Protein AF-A0A662BR09-F1 (afdb_monomer)

Solvent-accessible surface area (backbone atoms only — not comparable to full-atom values): 5413 Å² total; per-residue (Å²): 107,74,66,61,56,51,56,55,45,54,75,73,43,63,55,51,60,51,39,66,76,36,47,73,60,53,32,53,50,32,36,60,57,16,65,49,60,47,54,69,71,54,54,53,44,53,50,34,38,77,70,64,42,43,52,56,19,36,42,52,11,19,56,53,24,37,62,24,63,68,43,48,62,40,44,73,75,35,55,69,59,36,53,51,52,47,52,52,26,42,54,51,14,51,52,54,14,52,50,32,47,76,73,75,57

Foldseek 3Di:
DVVVVVVVVCVVDVLLVVCVVPVVVLLVVLLVQLLPQACVVLVVLVVCVVVVSHDPLSNQLNVQLHPHNVLVVVCVVDVVVSVVSNVVSSVVSCVSSVVVVVVVD

pLDDT: mean 89.76, std 11.26, range [51.09, 98.5]

Sequence (105 aa):
DAFLLIHLLEECLDINQWIQNHVLFVLLIAVLVGIIPESGPHIVFISLFVGGAIPFSVLIANSIVQDGHGAIPLLAESRKSFFLMKLVNVVVGLLVGGTLYFFGI

Structure (mmCIF, N/CA/C/O backbone):
data_AF-A0A662BR09-F1
#
_entry.id   AF-A0A662BR09-F1
#
loop_
_atom_site.group_PDB
_atom_site.id
_atom_site.type_symbol
_atom_site.label_atom_id
_atom_site.label_alt_id
_atom_site.label_comp_id
_atom_site.label_asym_id
_atom_site.label_entity_id
_atom_site.label_seq_id
_atom_site.pdbx_PDB_ins_code
_atom_site.Cartn_x
_atom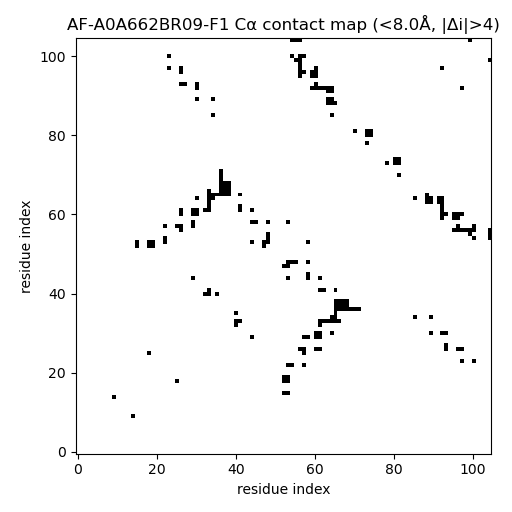_site.Cartn_y
_atom_site.Cartn_z
_atom_site.occupancy
_atom_site.B_iso_or_equiv
_atom_site.auth_seq_id
_atom_site.auth_comp_id
_atom_site.auth_asym_id
_atom_site.auth_atom_id
_atom_site.pdbx_PDB_model_num
ATOM 1 N N . ASP A 1 1 ? 23.582 21.248 -6.495 1.00 51.09 1 ASP A N 1
ATOM 2 C CA . ASP A 1 1 ? 22.146 21.349 -6.153 1.00 51.09 1 ASP A CA 1
ATOM 3 C C . ASP A 1 1 ? 21.617 20.018 -5.655 1.00 51.09 1 ASP A C 1
ATOM 5 O O . ASP A 1 1 ? 21.954 18.998 -6.240 1.00 51.09 1 ASP A O 1
ATOM 9 N N . ALA A 1 2 ? 20.821 20.003 -4.581 1.00 68.12 2 ALA A N 1
ATOM 10 C CA . ALA A 1 2 ? 20.273 18.772 -3.990 1.00 68.12 2 ALA A CA 1
ATOM 11 C C . ALA A 1 2 ? 19.526 17.887 -5.013 1.00 68.12 2 ALA A C 1
ATOM 13 O O . ALA A 1 2 ? 19.535 16.670 -4.892 1.00 68.12 2 ALA A O 1
ATOM 14 N N . PHE A 1 3 ? 18.976 18.494 -6.069 1.00 68.44 3 PHE A N 1
ATOM 15 C CA . PHE A 1 3 ? 18.364 17.806 -7.208 1.00 68.44 3 PHE A CA 1
ATOM 16 C C . PHE A 1 3 ? 19.341 16.935 -8.015 1.00 68.44 3 PHE A C 1
ATOM 18 O O . PHE A 1 3 ? 18.999 15.810 -8.351 1.00 68.44 3 PHE A O 1
ATOM 25 N N . LEU A 1 4 ? 20.567 17.405 -8.275 1.00 74.31 4 LEU A N 1
ATOM 26 C CA . LEU A 1 4 ? 21.609 16.607 -8.945 1.00 74.31 4 LEU A CA 1
ATOM 27 C C . LEU A 1 4 ? 22.057 15.426 -8.080 1.00 74.31 4 LEU A C 1
ATOM 29 O O . LEU A 1 4 ? 22.367 14.359 -8.593 1.00 74.31 4 LEU A O 1
ATOM 33 N N . LEU A 1 5 ? 22.070 15.626 -6.763 1.00 70.69 5 LEU A N 1
ATOM 34 C CA . LEU A 1 5 ? 22.445 14.608 -5.786 1.00 70.69 5 LEU A CA 1
ATOM 35 C C . LEU A 1 5 ? 21.384 13.506 -5.694 1.00 70.69 5 LEU A C 1
ATOM 37 O O . LEU A 1 5 ? 21.750 12.342 -5.626 1.00 70.69 5 LEU A O 1
ATOM 41 N N . ILE A 1 6 ? 20.095 13.861 -5.754 1.00 64.62 6 ILE A N 1
ATOM 42 C CA . ILE A 1 6 ? 18.979 12.904 -5.822 1.00 64.62 6 ILE A CA 1
ATOM 43 C C . ILE A 1 6 ? 19.013 12.127 -7.146 1.00 64.62 6 ILE A C 1
ATOM 45 O O . ILE A 1 6 ? 18.916 10.906 -7.121 1.00 64.62 6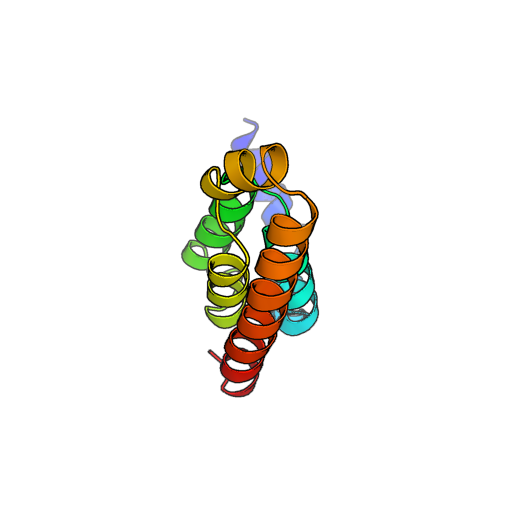 ILE A O 1
ATOM 49 N N . HIS A 1 7 ? 19.242 12.802 -8.277 1.00 67.44 7 HIS A N 1
ATOM 50 C CA . HIS A 1 7 ? 19.309 12.146 -9.589 1.00 67.44 7 HIS A CA 1
ATOM 51 C C . HIS A 1 7 ? 20.494 11.172 -9.715 1.00 67.44 7 HIS A C 1
ATOM 53 O O . HIS A 1 7 ? 20.342 10.070 -10.229 1.00 67.44 7 HIS A O 1
ATOM 59 N N . LEU A 1 8 ? 21.663 11.533 -9.174 1.00 63.84 8 LEU A N 1
ATOM 60 C CA . LEU A 1 8 ? 22.829 10.640 -9.112 1.00 63.84 8 LEU A CA 1
ATOM 61 C C . LEU A 1 8 ? 22.628 9.463 -8.142 1.00 63.84 8 LEU A C 1
ATOM 63 O O . LEU A 1 8 ? 23.230 8.405 -8.320 1.00 63.84 8 LEU A O 1
ATOM 67 N N . LEU A 1 9 ? 21.795 9.636 -7.109 1.00 61.69 9 LEU A N 1
ATOM 68 C CA . LEU A 1 9 ? 21.456 8.571 -6.165 1.00 61.69 9 LEU A CA 1
ATOM 69 C C . LEU A 1 9 ? 20.478 7.562 -6.781 1.00 61.69 9 LEU A C 1
ATOM 71 O O . LEU A 1 9 ? 20.613 6.370 -6.519 1.00 61.69 9 LEU A O 1
ATOM 75 N N . GLU A 1 10 ? 19.541 8.025 -7.614 1.00 61.09 10 GLU A N 1
ATOM 76 C CA . GLU A 1 10 ? 18.627 7.179 -8.399 1.00 61.09 10 GLU A CA 1
ATOM 77 C C . GLU A 1 10 ? 19.364 6.345 -9.460 1.00 61.09 10 GLU A C 1
ATOM 79 O O . GLU A 1 10 ? 18.983 5.203 -9.694 1.00 61.09 10 GLU A O 1
ATOM 84 N N . GLU A 1 11 ? 20.454 6.853 -10.047 1.00 60.88 11 GLU A N 1
ATOM 85 C CA . GLU A 1 11 ? 21.325 6.059 -10.933 1.00 60.88 11 GLU A CA 1
ATOM 86 C C . GLU A 1 11 ? 22.187 5.025 -10.180 1.00 60.88 11 GLU A C 1
ATOM 88 O O . GLU A 1 11 ? 22.575 4.013 -10.760 1.00 60.88 11 GLU A O 1
ATOM 93 N N . CYS A 1 12 ? 22.499 5.248 -8.895 1.00 54.78 12 CYS A N 1
ATOM 94 C CA . CYS A 1 12 ? 23.327 4.332 -8.092 1.00 54.78 12 CYS A CA 1
ATOM 95 C C . CYS A 1 12 ? 22.522 3.289 -7.302 1.00 54.78 12 CYS A C 1
ATOM 97 O O . CYS A 1 12 ? 23.079 2.271 -6.882 1.00 54.78 12 CYS A O 1
ATOM 99 N N . LEU A 1 13 ? 21.238 3.544 -7.049 1.00 61.91 13 LEU A N 1
ATOM 100 C CA . LEU A 1 13 ? 20.345 2.648 -6.327 1.00 61.91 13 LEU A CA 1
ATOM 101 C C . LEU A 1 13 ? 19.216 2.234 -7.264 1.00 61.91 13 LEU A C 1
ATOM 103 O O . LEU A 1 13 ? 18.259 2.977 -7.452 1.00 61.91 13 LEU A O 1
ATOM 107 N N . ASP A 1 14 ? 19.313 1.016 -7.794 1.00 73.81 14 ASP A N 1
ATOM 108 C CA . ASP A 1 14 ? 18.330 0.338 -8.652 1.00 73.81 14 ASP A CA 1
ATOM 109 C C . ASP A 1 14 ? 17.012 0.019 -7.894 1.00 73.81 14 ASP A C 1
ATOM 111 O 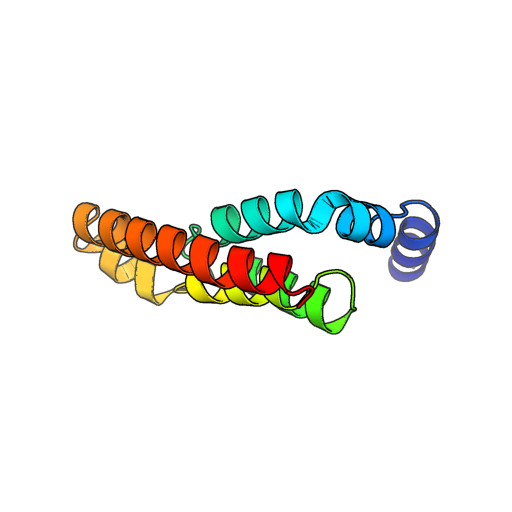O . ASP A 1 14 ? 16.503 -1.101 -7.882 1.00 73.81 14 ASP A O 1
ATOM 115 N N . ILE A 1 15 ? 16.451 1.000 -7.180 1.00 74.44 15 ILE A N 1
ATOM 116 C CA . ILE A 1 15 ? 15.259 0.880 -6.327 1.00 74.44 15 ILE A CA 1
ATOM 117 C C . ILE A 1 15 ? 14.062 0.460 -7.165 1.00 74.44 15 ILE A C 1
ATOM 119 O O . ILE A 1 15 ? 13.295 -0.401 -6.745 1.00 74.44 15 ILE A O 1
ATOM 123 N N . ASN A 1 16 ? 13.932 1.016 -8.369 1.00 77.81 16 ASN A N 1
ATOM 124 C CA . ASN A 1 16 ? 12.884 0.623 -9.301 1.00 77.81 16 ASN A CA 1
ATOM 125 C C . ASN A 1 16 ? 13.021 -0.855 -9.672 1.00 77.81 16 ASN A C 1
ATOM 127 O O . ASN A 1 16 ? 12.048 -1.599 -9.584 1.00 77.81 16 ASN A O 1
ATOM 131 N N . GLN A 1 17 ? 14.230 -1.317 -9.997 1.00 81.69 17 GLN A N 1
ATOM 132 C CA . GLN A 1 17 ? 14.464 -2.722 -10.319 1.00 81.69 17 GLN A CA 1
ATOM 133 C C . GLN A 1 17 ? 14.216 -3.638 -9.110 1.00 81.69 17 GLN A C 1
ATOM 135 O O . GLN A 1 17 ? 13.616 -4.705 -9.247 1.00 81.69 17 GLN A O 1
ATOM 140 N N . TRP A 1 18 ? 14.605 -3.210 -7.908 1.00 86.56 18 TRP A N 1
ATOM 141 C CA . TRP A 1 18 ? 14.332 -3.943 -6.674 1.00 86.56 18 TRP A CA 1
ATOM 142 C C . TRP A 1 18 ? 12.829 -4.050 -6.384 1.00 86.56 18 TRP A C 1
ATOM 144 O O . TRP A 1 18 ? 12.343 -5.137 -6.071 1.00 86.56 18 TRP A O 1
ATOM 154 N N . ILE A 1 19 ? 12.078 -2.956 -6.545 1.00 86.19 19 ILE A N 1
ATOM 155 C CA . ILE A 1 19 ? 10.618 -2.937 -6.387 1.00 86.19 19 ILE A CA 1
ATOM 156 C C . ILE A 1 19 ? 9.965 -3.907 -7.375 1.00 86.19 19 ILE A C 1
ATOM 158 O O . ILE A 1 19 ? 9.128 -4.712 -6.968 1.00 86.19 19 ILE A O 1
ATOM 162 N N . GLN A 1 20 ? 10.381 -3.883 -8.643 1.00 84.12 20 GLN A N 1
ATOM 163 C CA . GLN A 1 20 ? 9.852 -4.768 -9.687 1.00 84.12 20 GLN A CA 1
ATOM 164 C C . GLN A 1 20 ? 10.149 -6.250 -9.397 1.00 84.12 20 GLN A C 1
ATOM 166 O O . GLN A 1 20 ? 9.312 -7.115 -9.649 1.00 84.12 20 GLN A O 1
ATOM 171 N N . ASN A 1 21 ? 11.292 -6.554 -8.778 1.00 90.12 21 ASN A N 1
ATOM 172 C CA . ASN A 1 21 ? 11.644 -7.916 -8.366 1.00 90.12 21 ASN A CA 1
ATOM 173 C C . ASN A 1 21 ? 10.930 -8.375 -7.079 1.00 90.12 21 ASN A C 1
ATOM 175 O O . ASN A 1 21 ? 10.851 -9.575 -6.808 1.00 90.12 21 ASN A O 1
ATOM 179 N N . HIS A 1 22 ? 10.393 -7.444 -6.285 1.00 94.19 22 HIS A N 1
ATOM 180 C CA . HIS A 1 22 ? 9.805 -7.716 -4.970 1.00 94.19 22 HIS A CA 1
ATOM 181 C C . HIS A 1 22 ? 8.407 -7.107 -4.787 1.00 94.19 22 HIS A C 1
ATOM 183 O O . HIS A 1 22 ? 8.016 -6.766 -3.669 1.00 94.19 22 HIS A O 1
ATOM 189 N N . VAL A 1 23 ? 7.610 -7.028 -5.856 1.00 94.25 23 VAL A N 1
ATOM 190 C CA . VAL A 1 23 ? 6.275 -6.399 -5.845 1.00 94.25 23 VAL A CA 1
ATOM 191 C C . VAL A 1 23 ? 5.375 -6.931 -4.730 1.00 94.25 23 VAL A C 1
ATOM 193 O O . VAL A 1 23 ? 4.718 -6.143 -4.058 1.00 94.25 23 VAL A O 1
ATOM 196 N N . LEU A 1 24 ? 5.370 -8.245 -4.472 1.00 95.56 24 LEU A N 1
ATOM 197 C CA . LEU A 1 24 ? 4.559 -8.824 -3.396 1.00 95.56 24 LEU A CA 1
ATOM 198 C C . LEU A 1 24 ? 4.955 -8.272 -2.016 1.00 95.56 24 LEU A C 1
ATOM 200 O O . LEU A 1 24 ? 4.096 -7.990 -1.186 1.00 95.56 24 LEU A O 1
ATOM 204 N N . PHE A 1 25 ? 6.251 -8.077 -1.772 1.00 96.12 25 PHE A N 1
ATOM 205 C CA . PHE A 1 25 ? 6.740 -7.483 -0.529 1.00 96.12 25 PHE A CA 1
ATOM 206 C C . PHE A 1 25 ? 6.354 -6.003 -0.433 1.00 96.12 25 PHE A C 1
ATOM 208 O O . PHE A 1 25 ? 5.888 -5.547 0.612 1.00 96.12 25 PHE A O 1
ATOM 215 N N . VAL A 1 26 ? 6.468 -5.269 -1.542 1.00 96.56 26 VAL A N 1
ATOM 216 C CA . VAL A 1 26 ? 6.045 -3.865 -1.625 1.00 96.56 26 VAL A CA 1
ATOM 217 C C . VAL A 1 26 ? 4.534 -3.727 -1.413 1.00 96.56 26 VAL A C 1
ATOM 219 O O . VAL A 1 26 ? 4.111 -2.814 -0.712 1.00 96.56 26 VAL A O 1
ATOM 222 N N . LEU A 1 27 ? 3.720 -4.661 -1.914 1.00 97.94 27 LEU A N 1
ATOM 223 C CA . LEU A 1 27 ? 2.276 -4.725 -1.668 1.00 97.94 27 LEU A CA 1
ATOM 224 C C . LEU A 1 27 ? 1.968 -4.867 -0.174 1.00 97.94 27 LEU A C 1
ATOM 226 O O . LEU A 1 27 ? 1.130 -4.134 0.352 1.00 97.94 27 LEU A O 1
ATOM 230 N N . LEU A 1 28 ? 2.666 -5.766 0.529 1.00 98.00 28 LEU A N 1
ATOM 231 C CA . LEU A 1 28 ? 2.496 -5.930 1.976 1.00 98.00 28 LEU A CA 1
ATOM 232 C C . LEU A 1 28 ? 2.879 -4.655 2.736 1.00 98.00 28 LEU A C 1
ATOM 234 O O . LEU A 1 28 ? 2.140 -4.234 3.625 1.00 98.00 28 LEU A O 1
ATOM 238 N N . ILE A 1 29 ? 3.987 -4.005 2.361 1.00 97.19 29 ILE A N 1
ATOM 239 C CA . ILE A 1 29 ? 4.373 -2.703 2.928 1.00 97.19 29 ILE A CA 1
ATOM 240 C C . ILE A 1 29 ? 3.279 -1.667 2.673 1.00 97.19 29 ILE A C 1
ATOM 242 O O . ILE A 1 29 ? 2.889 -0.954 3.593 1.00 97.19 29 ILE A O 1
ATOM 246 N N . ALA A 1 30 ? 2.758 -1.597 1.451 1.00 97.44 30 ALA A N 1
ATOM 247 C CA . ALA A 1 30 ? 1.735 -0.638 1.068 1.00 97.44 30 ALA A CA 1
ATOM 248 C C . ALA A 1 30 ? 0.456 -0.814 1.901 1.00 97.44 30 ALA A C 1
ATOM 250 O O . ALA A 1 30 ? -0.096 0.161 2.411 1.00 97.44 30 ALA A O 1
ATOM 251 N N . VAL A 1 31 ? 0.033 -2.055 2.136 1.00 98.19 31 VAL A N 1
ATOM 252 C CA . VAL A 1 31 ? -1.083 -2.373 3.038 1.00 98.19 31 VAL A CA 1
ATOM 253 C C . VAL A 1 31 ? -0.782 -1.945 4.476 1.00 98.19 31 VAL A C 1
ATOM 255 O O . VAL A 1 31 ? -1.610 -1.277 5.091 1.00 98.19 31 VAL A O 1
ATOM 258 N N . LEU A 1 32 ? 0.400 -2.266 5.013 1.00 97.06 32 LEU A N 1
ATOM 259 C CA . LEU A 1 32 ? 0.777 -1.891 6.383 1.00 97.06 32 LEU A CA 1
ATOM 260 C C . LEU A 1 32 ? 0.824 -0.372 6.576 1.00 97.06 32 LEU A C 1
ATOM 262 O O . LEU A 1 32 ? 0.322 0.142 7.575 1.00 97.06 32 LEU A O 1
ATOM 266 N N . VAL A 1 33 ? 1.383 0.351 5.608 1.00 96.56 33 VAL A N 1
ATOM 267 C CA . VAL A 1 33 ? 1.454 1.814 5.634 1.00 96.56 33 VAL A CA 1
ATOM 268 C C . VAL A 1 33 ? 0.056 2.438 5.553 1.00 96.56 33 VAL A C 1
ATOM 270 O O . VAL A 1 33 ? -0.202 3.420 6.243 1.00 96.56 33 VAL A O 1
ATOM 273 N N . GLY A 1 34 ? -0.877 1.845 4.800 1.00 95.31 34 GLY A N 1
ATOM 274 C CA . GLY A 1 34 ? -2.270 2.313 4.722 1.00 95.31 34 GLY A CA 1
ATOM 275 C C . GLY A 1 34 ? -3.054 2.211 6.041 1.00 95.31 34 GLY A C 1
ATOM 276 O O . GLY A 1 34 ? -4.129 2.796 6.182 1.00 95.31 34 GLY A O 1
ATOM 277 N N . ILE A 1 35 ? -2.547 1.484 7.044 1.00 95.12 35 ILE A N 1
ATOM 278 C CA . ILE A 1 35 ? -3.171 1.434 8.378 1.00 95.12 35 ILE A CA 1
ATOM 279 C C . ILE A 1 35 ? -3.004 2.777 9.107 1.00 95.12 35 ILE A C 1
ATOM 281 O O . ILE A 1 35 ? -3.839 3.124 9.947 1.00 95.12 35 ILE A O 1
ATOM 285 N N . ILE A 1 36 ? -1.965 3.550 8.777 1.00 93.25 36 ILE A N 1
ATOM 286 C CA . ILE A 1 36 ? -1.691 4.853 9.387 1.00 93.25 36 ILE A CA 1
ATOM 287 C C . ILE A 1 36 ? -2.828 5.822 9.013 1.00 93.25 36 ILE A C 1
ATOM 289 O O . ILE A 1 36 ? -3.064 6.045 7.829 1.00 93.25 36 ILE A O 1
ATOM 293 N N . PRO A 1 37 ? -3.551 6.415 9.981 1.00 89.75 37 PRO A N 1
ATOM 294 C CA . PRO A 1 37 ? -4.699 7.284 9.710 1.00 89.75 37 PRO A CA 1
ATOM 295 C C . PRO A 1 37 ? -4.269 8.700 9.277 1.00 89.75 37 PRO A C 1
ATOM 297 O O . PRO A 1 37 ? -4.614 9.690 9.918 1.00 89.75 37 PRO A O 1
ATOM 300 N N . GLU A 1 38 ? -3.485 8.801 8.203 1.00 89.00 38 GLU A N 1
ATOM 301 C CA . GLU A 1 38 ? -2.915 10.051 7.688 1.00 89.00 38 GLU A CA 1
ATOM 302 C C . GLU A 1 38 ? -2.739 9.975 6.168 1.00 89.00 38 GLU A C 1
ATOM 304 O O . GLU A 1 38 ? -2.209 8.990 5.669 1.00 89.00 38 GLU A O 1
ATOM 309 N N . SER A 1 39 ? -3.120 11.006 5.406 1.00 88.19 39 SER A N 1
ATOM 310 C CA . SER A 1 39 ? -3.009 11.010 3.935 1.00 88.19 39 SER A CA 1
ATOM 311 C C . SER A 1 39 ? -1.582 11.070 3.382 1.00 88.19 39 SER A C 1
ATOM 313 O O . SER A 1 39 ? -1.384 10.671 2.238 1.00 88.19 39 SER A O 1
ATOM 315 N N . GLY A 1 40 ? -0.602 11.556 4.152 1.00 89.19 40 GLY A N 1
ATOM 316 C CA . GLY A 1 40 ? 0.775 11.778 3.691 1.00 89.19 40 GLY A CA 1
ATOM 317 C C . GLY A 1 40 ? 1.414 10.549 3.032 1.00 89.19 40 GLY A C 1
ATOM 318 O O . GLY A 1 40 ? 1.779 10.621 1.856 1.00 89.19 40 GLY A O 1
ATOM 319 N N . PRO A 1 41 ? 1.477 9.394 3.719 1.00 91.06 41 PRO A N 1
ATOM 320 C CA . PRO A 1 41 ? 2.050 8.179 3.148 1.00 91.06 41 PRO A CA 1
ATOM 321 C C . PRO A 1 41 ? 1.373 7.707 1.852 1.00 91.06 41 PRO A C 1
ATOM 323 O O . PRO A 1 41 ? 2.045 7.173 0.977 1.00 91.06 41 PRO A O 1
ATOM 326 N N . HIS A 1 42 ? 0.070 7.949 1.676 1.00 94.62 42 HIS A N 1
ATOM 327 C CA . HIS A 1 42 ? -0.657 7.571 0.457 1.00 94.62 42 HIS A CA 1
ATOM 328 C C . HIS A 1 42 ? -0.177 8.330 -0.787 1.00 94.62 42 HIS A C 1
ATOM 330 O O . HIS A 1 42 ? -0.066 7.755 -1.870 1.00 94.62 42 HIS A O 1
ATOM 336 N N . ILE A 1 43 ? 0.168 9.613 -0.629 1.00 94.06 43 ILE A N 1
ATOM 337 C CA . ILE A 1 43 ? 0.679 10.448 -1.726 1.00 94.06 43 ILE A CA 1
ATOM 338 C C . ILE A 1 43 ? 1.996 9.891 -2.282 1.00 94.06 43 ILE A C 1
ATOM 340 O O . ILE A 1 43 ? 2.249 9.986 -3.486 1.00 94.06 43 ILE A O 1
ATOM 344 N N . VAL A 1 44 ? 2.812 9.256 -1.435 1.00 94.12 44 VAL A N 1
ATOM 345 C CA . VAL A 1 44 ? 4.042 8.580 -1.868 1.00 94.12 44 VAL A CA 1
ATOM 346 C C . VAL A 1 44 ? 3.717 7.442 -2.838 1.00 94.12 44 VAL A C 1
ATOM 348 O O . VAL A 1 44 ? 4.323 7.372 -3.901 1.00 94.12 44 VAL A O 1
ATOM 351 N N . PHE A 1 45 ? 2.715 6.605 -2.545 1.00 95.38 45 PHE A N 1
ATOM 352 C CA . PHE A 1 45 ? 2.304 5.517 -3.446 1.00 95.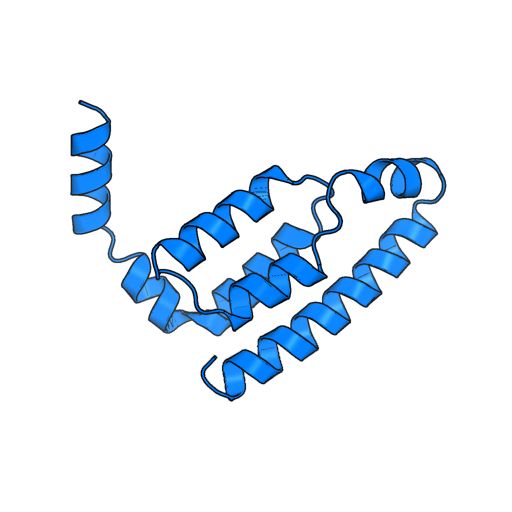38 45 PHE A CA 1
ATOM 353 C C . PHE A 1 45 ? 1.708 6.029 -4.759 1.00 95.38 45 PHE A C 1
ATOM 355 O O . PHE A 1 45 ? 1.997 5.464 -5.810 1.00 95.38 45 PHE A O 1
ATOM 362 N N . ILE A 1 46 ? 0.943 7.125 -4.735 1.00 96.50 46 ILE A N 1
ATOM 363 C CA . ILE A 1 46 ? 0.471 7.769 -5.972 1.00 96.50 46 ILE A CA 1
ATOM 364 C C . ILE A 1 46 ? 1.667 8.213 -6.821 1.00 96.50 46 ILE A C 1
ATOM 366 O O . ILE A 1 46 ? 1.703 7.947 -8.019 1.00 96.50 46 ILE A O 1
ATOM 370 N N . SER A 1 47 ? 2.661 8.848 -6.198 1.00 94.62 47 SER A N 1
ATOM 371 C CA . SER A 1 47 ? 3.854 9.347 -6.891 1.00 94.62 47 SER A CA 1
ATOM 372 C C . SER A 1 47 ? 4.682 8.202 -7.481 1.00 94.62 47 SER A C 1
ATOM 374 O O . SER A 1 47 ? 5.081 8.272 -8.640 1.00 94.62 47 SER A O 1
ATOM 376 N N . LEU A 1 48 ? 4.873 7.117 -6.722 1.00 93.06 48 LEU A N 1
ATOM 377 C CA . LEU A 1 48 ? 5.554 5.905 -7.185 1.00 93.06 48 LEU A CA 1
ATOM 378 C C . LEU A 1 48 ? 4.813 5.231 -8.346 1.00 93.06 48 LEU A C 1
ATOM 380 O O . LEU A 1 48 ? 5.456 4.735 -9.267 1.00 93.06 48 LEU A O 1
ATOM 384 N N . PHE A 1 49 ? 3.479 5.216 -8.328 1.00 95.50 49 PHE A N 1
ATOM 385 C CA . PHE A 1 49 ? 2.685 4.653 -9.421 1.00 95.50 49 PHE A CA 1
ATOM 386 C C . PHE A 1 49 ? 2.769 5.517 -10.683 1.00 95.50 49 PHE A C 1
ATOM 388 O O . PHE A 1 49 ? 3.041 5.004 -11.765 1.00 95.50 49 PHE A O 1
ATOM 395 N N . VAL A 1 50 ? 2.599 6.837 -10.548 1.00 95.38 50 VAL A N 1
ATOM 396 C CA . VAL A 1 50 ? 2.730 7.786 -11.668 1.00 95.38 50 VAL A CA 1
ATOM 397 C C . VAL A 1 50 ? 4.144 7.755 -12.257 1.00 95.38 50 VAL A C 1
ATOM 399 O O . VAL A 1 50 ? 4.302 7.852 -13.470 1.00 95.38 50 VAL A O 1
ATOM 402 N N . GLY A 1 51 ? 5.164 7.568 -11.415 1.00 90.12 51 GLY A N 1
ATOM 403 C CA . GLY A 1 51 ? 6.555 7.376 -11.829 1.00 90.12 51 GLY A CA 1
ATOM 404 C C . GLY A 1 51 ? 6.870 5.990 -12.408 1.00 90.12 51 GLY A C 1
ATOM 405 O O . GLY A 1 51 ? 8.007 5.755 -12.800 1.00 90.12 51 GLY A O 1
ATOM 406 N N . GLY A 1 52 ? 5.902 5.067 -12.458 1.00 90.38 52 GLY A N 1
ATOM 407 C CA . GLY A 1 52 ? 6.079 3.713 -12.997 1.00 90.38 52 GLY A CA 1
ATOM 408 C C . GLY A 1 52 ? 6.877 2.755 -12.104 1.00 90.38 52 GLY A C 1
ATOM 409 O O . GLY A 1 52 ? 7.204 1.649 -12.533 1.00 90.38 52 GLY A O 1
ATOM 410 N N . ALA A 1 53 ? 7.192 3.147 -10.867 1.00 91.88 53 ALA A N 1
ATOM 411 C CA . ALA A 1 53 ? 7.977 2.337 -9.941 1.00 91.88 53 ALA A CA 1
ATOM 412 C C . ALA A 1 53 ? 7.173 1.150 -9.391 1.00 91.88 53 ALA A C 1
ATOM 414 O O . ALA A 1 53 ? 7.711 0.051 -9.283 1.00 91.88 53 ALA A O 1
ATOM 415 N N . ILE A 1 54 ? 5.889 1.355 -9.073 1.00 95.44 54 ILE A N 1
ATOM 416 C CA . ILE A 1 54 ? 4.986 0.310 -8.561 1.00 95.44 54 ILE A CA 1
ATOM 417 C C . ILE A 1 54 ? 3.844 0.018 -9.549 1.00 95.44 54 ILE A C 1
ATOM 419 O O . ILE A 1 54 ? 3.388 0.934 -10.235 1.00 95.44 54 ILE A O 1
ATOM 423 N N . PRO A 1 55 ? 3.333 -1.225 -9.597 1.00 96.50 55 PRO A N 1
ATOM 424 C CA . PRO A 1 55 ? 2.163 -1.575 -10.399 1.00 96.50 55 PRO A CA 1
ATOM 425 C C . PRO A 1 55 ? 0.848 -1.111 -9.755 1.00 96.50 55 PRO A C 1
ATOM 427 O O . PRO A 1 55 ? 0.805 -0.703 -8.585 1.00 96.50 55 PRO A O 1
ATOM 430 N N . PHE A 1 56 ? -0.249 -1.202 -10.511 1.00 97.62 56 PHE A N 1
ATOM 431 C CA . PHE A 1 56 ? -1.560 -0.739 -10.054 1.00 97.62 56 PHE A CA 1
ATOM 432 C C . PHE A 1 56 ? -2.076 -1.573 -8.876 1.00 97.62 56 PHE A C 1
ATOM 434 O O . PHE A 1 56 ? -2.679 -1.009 -7.962 1.00 97.62 56 PHE A O 1
ATOM 441 N N . SER A 1 57 ? -1.779 -2.878 -8.836 1.00 98.00 57 SER A N 1
ATOM 442 C CA . SER A 1 57 ? -2.095 -3.750 -7.689 1.00 98.00 57 SER A CA 1
ATOM 443 C C . SER A 1 57 ? -1.596 -3.222 -6.343 1.00 98.00 57 SER A C 1
ATOM 445 O O . SER A 1 57 ? -2.309 -3.326 -5.343 1.00 98.00 57 SER A O 1
ATOM 447 N N . VAL A 1 58 ? -0.398 -2.634 -6.296 1.00 98.06 58 VAL A N 1
ATOM 448 C CA . VAL A 1 58 ? 0.168 -2.062 -5.063 1.00 98.06 58 VAL A CA 1
ATOM 449 C C . VAL A 1 58 ? -0.561 -0.775 -4.688 1.00 98.06 58 VAL A C 1
ATOM 451 O O . VAL A 1 58 ? -0.938 -0.598 -3.526 1.00 98.06 58 VAL A O 1
ATOM 454 N N . LEU A 1 59 ? -0.788 0.111 -5.665 1.00 98.12 59 LEU A N 1
ATOM 455 C CA . LEU A 1 59 ? -1.486 1.374 -5.431 1.00 98.12 59 LEU A CA 1
ATOM 456 C C . LEU A 1 59 ? -2.901 1.127 -4.901 1.00 98.12 59 LEU A C 1
ATOM 458 O O . LEU A 1 59 ? -3.271 1.684 -3.870 1.00 98.12 59 LEU A O 1
ATOM 462 N N . ILE A 1 60 ? -3.676 0.272 -5.570 1.00 98.06 60 ILE A N 1
ATOM 463 C CA . ILE A 1 60 ? -5.072 0.028 -5.203 1.00 98.06 60 ILE A CA 1
ATOM 464 C C . ILE A 1 60 ? -5.190 -0.673 -3.846 1.00 98.06 60 ILE A C 1
ATOM 466 O O . ILE A 1 60 ? -6.08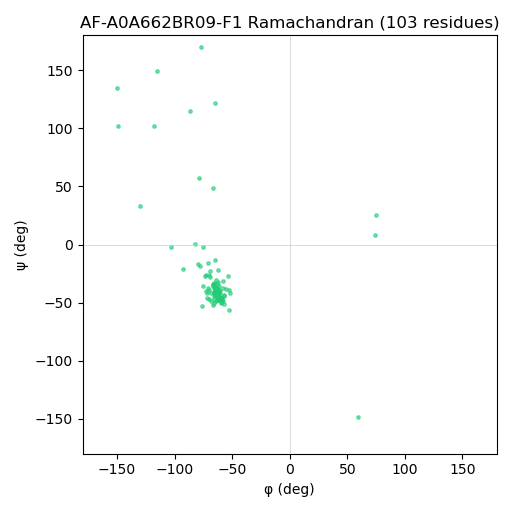8 -0.343 -3.072 1.00 98.06 60 ILE A O 1
ATOM 470 N N . ALA A 1 61 ? -4.257 -1.572 -3.507 1.00 98.19 61 ALA A N 1
ATOM 471 C CA . ALA A 1 61 ? -4.198 -2.173 -2.178 1.00 98.19 61 ALA A CA 1
ATOM 472 C C . ALA A 1 61 ? -4.027 -1.095 -1.100 1.00 98.19 61 ALA A C 1
ATOM 474 O O . ALA A 1 61 ? -4.779 -1.073 -0.128 1.00 98.19 61 ALA A O 1
ATOM 475 N N . ASN A 1 62 ? -3.091 -0.159 -1.290 1.00 97.94 62 ASN A N 1
ATOM 476 C CA . ASN A 1 62 ? -2.897 0.955 -0.363 1.00 97.94 62 ASN A CA 1
ATOM 477 C C . ASN A 1 62 ? -4.112 1.892 -0.319 1.00 97.94 62 ASN A C 1
ATOM 479 O O . ASN A 1 62 ? -4.534 2.252 0.776 1.00 97.94 62 ASN A O 1
ATOM 483 N N . SER A 1 63 ? -4.708 2.230 -1.468 1.00 96.94 63 SER A N 1
ATOM 484 C CA . SER A 1 63 ? -5.916 3.064 -1.553 1.00 96.94 63 SER A CA 1
ATOM 485 C C . SER A 1 63 ? -7.100 2.486 -0.779 1.00 96.94 63 SER A C 1
ATOM 487 O O . SER A 1 63 ? -7.854 3.249 -0.191 1.00 96.94 63 SER A O 1
ATOM 489 N N . ILE A 1 64 ? -7.275 1.161 -0.771 1.00 97.00 64 ILE A N 1
ATOM 490 C CA . ILE A 1 64 ? -8.364 0.504 -0.030 1.00 97.00 64 ILE A CA 1
ATOM 491 C C . ILE A 1 64 ? -8.119 0.562 1.478 1.00 97.00 64 ILE A C 1
ATOM 493 O O . ILE A 1 64 ? -9.048 0.776 2.251 1.00 97.00 64 ILE A O 1
ATOM 497 N N . VAL A 1 65 ? -6.877 0.335 1.913 1.00 97.25 65 VAL A N 1
ATOM 498 C CA . VAL A 1 65 ? -6.544 0.312 3.346 1.00 97.25 65 VAL A CA 1
ATOM 499 C C . VAL A 1 65 ? -6.544 1.714 3.942 1.00 97.25 65 VAL A C 1
ATOM 501 O O . VAL A 1 65 ? -6.787 1.888 5.139 1.00 97.25 65 VAL A O 1
ATOM 504 N N . GLN A 1 66 ? -6.278 2.707 3.105 1.00 94.19 66 GLN A N 1
ATOM 505 C CA . GLN A 1 66 ? -6.115 4.082 3.502 1.00 94.19 66 GLN A CA 1
ATOM 506 C C . GLN A 1 66 ? -7.441 4.848 3.574 1.00 94.19 66 GLN A C 1
ATOM 508 O O . GLN A 1 66 ? -8.052 5.174 2.565 1.00 94.19 66 GLN A O 1
ATOM 513 N N . ASP A 1 67 ? -7.809 5.271 4.782 1.00 86.00 67 ASP A N 1
ATOM 514 C CA . ASP A 1 67 ? -9.058 6.005 5.058 1.00 86.00 67 ASP A CA 1
ATOM 515 C C . ASP A 1 67 ? -8.839 7.519 5.262 1.00 86.00 67 ASP A C 1
ATOM 517 O O . ASP A 1 67 ? -9.778 8.287 5.494 1.00 86.00 67 ASP A O 1
ATOM 521 N N . GLY A 1 68 ? -7.579 7.969 5.218 1.00 79.06 68 GLY A N 1
ATOM 522 C CA . GLY A 1 68 ? -7.195 9.355 5.475 1.00 79.06 68 GLY A CA 1
ATOM 523 C C . GLY A 1 68 ? -7.599 9.844 6.873 1.00 79.06 68 GLY A C 1
ATOM 524 O O . GLY A 1 68 ? -7.658 9.084 7.840 1.00 79.06 68 GLY A O 1
ATOM 525 N N . HIS A 1 69 ? -7.897 11.141 6.983 1.00 82.12 69 HIS A N 1
ATOM 526 C CA . HIS A 1 69 ? -8.221 11.791 8.260 1.00 82.12 69 HIS A CA 1
ATOM 527 C C . HIS A 1 69 ? -9.588 11.375 8.827 1.00 82.12 69 HIS A C 1
ATOM 529 O O . HIS A 1 69 ? -9.836 11.576 10.014 1.00 82.12 69 HIS A O 1
ATOM 535 N N . GLY A 1 70 ? -10.465 10.766 8.017 1.00 79.88 70 GLY A N 1
ATOM 536 C CA . GLY A 1 70 ? -11.779 10.283 8.461 1.00 79.88 70 GLY A CA 1
ATOM 537 C C . GLY A 1 70 ? -11.695 9.188 9.529 1.00 79.88 70 GLY A C 1
ATOM 538 O O . GLY A 1 70 ? -12.619 9.023 10.323 1.00 79.88 70 GLY A O 1
ATOM 539 N N . ALA A 1 71 ? -10.558 8.496 9.621 1.00 86.56 71 ALA A N 1
ATOM 540 C CA . ALA A 1 71 ? -10.330 7.489 10.647 1.00 86.56 71 ALA A CA 1
ATOM 541 C C . ALA A 1 71 ? -9.935 8.077 12.017 1.00 86.56 71 ALA A C 1
ATOM 543 O O . ALA A 1 71 ? -10.052 7.380 13.024 1.00 86.56 71 ALA A O 1
ATOM 544 N N . ILE A 1 72 ? -9.509 9.348 12.088 1.00 90.06 72 ILE A N 1
ATOM 545 C CA . ILE A 1 72 ? -9.115 10.009 13.346 1.00 90.06 72 ILE A CA 1
ATOM 546 C C . ILE A 1 72 ? -10.330 10.228 14.269 1.00 90.06 72 ILE A C 1
ATOM 548 O O . ILE A 1 72 ? -10.247 9.833 15.435 1.00 90.06 72 ILE A O 1
ATOM 552 N N . PRO A 1 73 ? -11.475 10.773 13.798 1.00 90.94 73 PRO A N 1
ATOM 553 C CA . PRO A 1 73 ? -12.694 10.843 14.603 1.00 90.94 73 PRO A CA 1
ATOM 554 C C . PRO A 1 73 ? -13.162 9.473 15.097 1.00 90.94 73 PRO A C 1
ATOM 556 O O . PRO A 1 73 ? -13.468 9.324 16.276 1.00 90.94 73 PRO A O 1
ATOM 559 N N . LEU A 1 74 ? -13.146 8.453 14.229 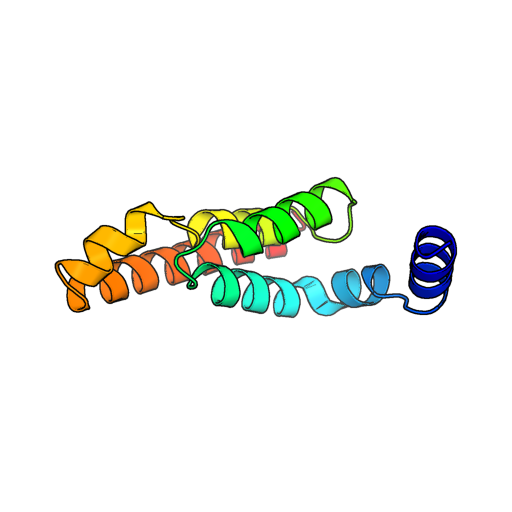1.00 90.38 74 LEU A N 1
ATOM 560 C CA . LEU A 1 74 ? -13.558 7.096 14.599 1.00 90.38 74 LEU A CA 1
ATOM 561 C C . LEU A 1 74 ? -12.629 6.488 15.659 1.00 90.38 74 LEU A C 1
ATOM 563 O O . LEU A 1 74 ? -13.094 5.825 16.583 1.00 90.38 74 LEU A O 1
ATOM 567 N N . LEU A 1 75 ? -11.320 6.733 15.553 1.00 91.69 75 LEU A N 1
ATOM 568 C CA . LEU A 1 75 ? -10.342 6.314 16.555 1.00 91.69 75 LEU A CA 1
ATOM 569 C C . LEU A 1 75 ? -10.577 7.003 17.908 1.00 91.69 75 LEU A C 1
ATOM 571 O O . LEU A 1 75 ? -10.395 6.369 18.953 1.00 91.69 75 LEU A O 1
ATOM 575 N N . ALA A 1 76 ? -10.979 8.277 17.887 1.00 92.88 76 ALA A N 1
ATOM 576 C CA . ALA A 1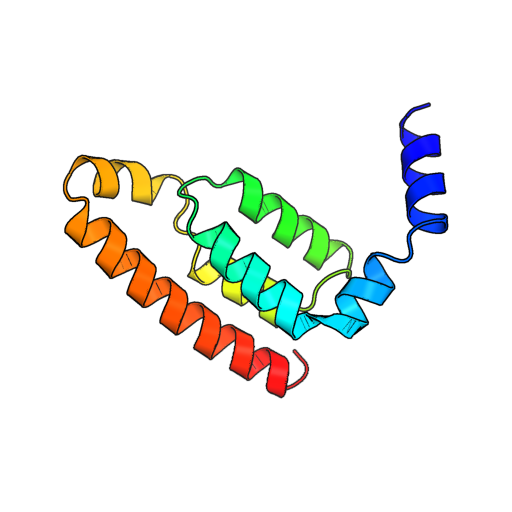 76 ? -11.312 9.047 19.081 1.00 92.88 76 ALA A CA 1
ATOM 577 C C . ALA A 1 76 ? -12.632 8.589 19.729 1.00 92.88 76 ALA A C 1
ATOM 579 O O . ALA A 1 76 ? -12.713 8.533 20.954 1.00 92.88 76 ALA A O 1
ATOM 580 N N . GLU A 1 77 ? -13.635 8.224 18.927 1.00 95.31 77 GLU A N 1
ATOM 581 C CA . GLU A 1 77 ? -14.940 7.746 19.396 1.00 95.31 77 GLU A CA 1
ATOM 582 C C . GLU A 1 77 ? -14.884 6.293 19.897 1.00 95.31 77 GLU A C 1
ATOM 584 O O . GLU A 1 77 ? -15.301 5.986 21.015 1.00 95.31 77 GLU A O 1
ATOM 589 N N . SER A 1 78 ? -14.357 5.377 19.079 1.00 95.19 78 SER A N 1
ATOM 590 C CA . SER A 1 78 ? -14.310 3.946 19.375 1.00 95.19 78 SER A CA 1
ATOM 591 C C . SER A 1 78 ? 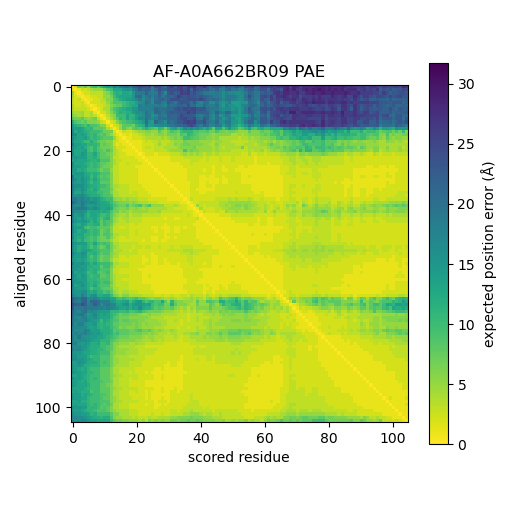-13.091 3.285 18.741 1.00 95.19 78 SER A C 1
ATOM 593 O O . SER A 1 78 ? -13.083 2.881 17.574 1.00 95.19 78 SER A O 1
ATOM 595 N N . ARG A 1 79 ? -12.073 3.035 19.572 1.00 93.31 79 ARG A N 1
ATOM 596 C CA . ARG A 1 79 ? -10.887 2.262 19.166 1.00 93.31 79 ARG A CA 1
ATOM 597 C C . ARG A 1 79 ? -11.252 0.888 18.606 1.00 93.31 79 ARG A C 1
ATOM 599 O O . ARG A 1 79 ? -10.636 0.441 17.647 1.00 93.31 79 ARG A O 1
ATOM 606 N N . LYS A 1 80 ? -12.257 0.218 19.184 1.00 95.12 80 LYS A N 1
ATOM 607 C CA . LYS A 1 80 ? -12.709 -1.097 18.700 1.00 95.12 80 LYS A CA 1
ATOM 608 C C . LYS A 1 80 ? -13.246 -1.003 17.274 1.00 95.12 80 LYS A C 1
ATOM 610 O O . LYS A 1 80 ? -12.873 -1.821 16.440 1.00 95.12 80 LYS A O 1
ATOM 615 N N . SER A 1 81 ? -14.074 0.004 16.997 1.00 94.12 81 SER A N 1
ATOM 616 C CA . SER A 1 81 ? -14.637 0.223 15.663 1.00 94.12 81 SER A CA 1
ATOM 617 C C . SER A 1 81 ? -13.547 0.580 14.654 1.00 94.12 81 SER A C 1
ATOM 619 O O . SER A 1 81 ? -13.544 0.028 13.558 1.00 94.12 81 SER A O 1
ATOM 621 N N . PHE A 1 82 ? -12.575 1.413 15.044 1.00 94.44 82 PHE A N 1
ATOM 622 C CA . PHE A 1 82 ? -11.407 1.725 14.215 1.00 94.44 82 PHE A CA 1
ATOM 623 C C . PHE A 1 82 ? -10.621 0.467 13.823 1.00 94.44 82 PHE A C 1
ATOM 625 O O . PHE A 1 82 ? -10.372 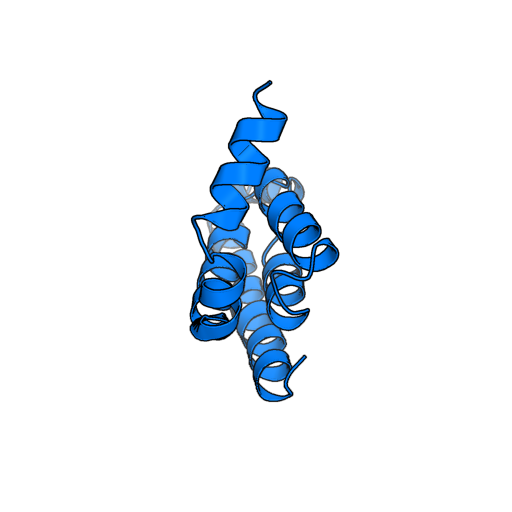0.243 12.640 1.00 94.44 82 PHE A O 1
ATOM 632 N N . PHE A 1 83 ? -10.257 -0.382 14.791 1.00 95.06 83 PHE A N 1
ATOM 633 C CA . PHE A 1 83 ? -9.488 -1.595 14.493 1.00 95.06 83 PHE A CA 1
ATOM 634 C C . PHE A 1 83 ? -10.287 -2.604 13.667 1.00 95.06 83 PHE A C 1
ATOM 636 O O . PHE A 1 83 ? -9.712 -3.253 12.797 1.00 95.06 83 PHE A O 1
ATOM 643 N N . LEU A 1 84 ? -11.599 -2.721 13.897 1.00 95.62 84 LEU A N 1
ATOM 644 C CA . LEU A 1 84 ? -12.455 -3.601 13.104 1.00 95.62 84 LEU A CA 1
ATOM 645 C C . LEU A 1 84 ? -12.549 -3.125 11.648 1.00 95.62 84 LEU A C 1
ATOM 647 O O . LEU A 1 84 ? -12.358 -3.923 10.735 1.00 95.62 84 LEU A O 1
ATOM 651 N N . MET A 1 85 ? -12.776 -1.826 11.436 1.00 95.06 85 MET A N 1
ATOM 652 C CA . MET A 1 85 ? -12.768 -1.211 10.106 1.00 95.06 85 MET A CA 1
ATOM 653 C C . MET A 1 85 ? -11.418 -1.429 9.411 1.00 95.06 85 MET A C 1
ATOM 655 O O . MET A 1 85 ? -11.381 -1.909 8.281 1.00 95.06 85 MET A O 1
ATOM 659 N N . LYS A 1 86 ? -10.301 -1.164 10.102 1.00 95.12 86 LYS A N 1
ATOM 660 C CA . LYS A 1 86 ? -8.961 -1.376 9.539 1.00 95.12 86 LYS A CA 1
ATOM 661 C C . LYS A 1 86 ? -8.697 -2.830 9.178 1.00 95.12 86 LYS A C 1
ATOM 663 O O . LYS A 1 86 ? -8.134 -3.081 8.120 1.00 95.12 86 LYS A O 1
ATOM 668 N N . LEU A 1 87 ? -9.123 -3.782 10.005 1.00 96.94 87 LEU A N 1
ATOM 669 C CA . LEU A 1 87 ? -9.000 -5.203 9.686 1.00 96.94 87 LEU A CA 1
ATOM 670 C C . LEU A 1 87 ? -9.746 -5.541 8.388 1.00 96.94 87 LEU A C 1
ATOM 672 O O . LEU A 1 87 ? -9.183 -6.201 7.518 1.00 96.94 87 LEU A O 1
ATOM 676 N N . VAL A 1 88 ? -10.987 -5.066 8.244 1.00 97.25 88 VAL A N 1
ATOM 677 C CA . VAL A 1 88 ? -11.786 -5.274 7.028 1.00 97.25 88 VAL A CA 1
ATOM 678 C C . VAL A 1 88 ? -11.073 -4.679 5.816 1.00 97.25 88 VAL A C 1
ATOM 680 O O . VAL A 1 88 ? -10.872 -5.387 4.831 1.00 97.25 88 VAL A O 1
ATOM 683 N N . ASN A 1 89 ? -10.613 -3.431 5.904 1.00 97.06 89 ASN A N 1
ATOM 684 C CA . ASN A 1 89 ? -9.925 -2.771 4.797 1.00 97.06 89 ASN A CA 1
ATOM 685 C C . ASN A 1 89 ? -8.610 -3.475 4.429 1.00 97.06 89 ASN A C 1
ATOM 687 O O . ASN A 1 89 ? -8.335 -3.653 3.248 1.00 97.06 89 ASN A O 1
ATOM 691 N N . VAL A 1 90 ? -7.825 -3.942 5.409 1.00 98.38 90 VAL A N 1
ATOM 692 C CA . VAL A 1 90 ? -6.607 -4.746 5.180 1.00 98.38 90 VAL A CA 1
ATOM 693 C C . VAL A 1 90 ? -6.931 -6.037 4.439 1.00 98.38 90 VAL A C 1
ATOM 695 O O . VAL A 1 90 ? -6.264 -6.359 3.457 1.00 98.38 90 VAL A O 1
ATOM 698 N N . VAL A 1 91 ? -7.961 -6.768 4.871 1.00 98.50 91 VAL A N 1
ATOM 699 C CA . VAL A 1 91 ? -8.372 -8.015 4.212 1.00 98.50 91 VAL A CA 1
ATOM 700 C C . VAL A 1 91 ? -8.812 -7.741 2.775 1.00 98.50 91 VAL A C 1
ATOM 702 O O . VAL A 1 91 ? -8.340 -8.409 1.858 1.00 98.50 91 VAL A O 1
ATOM 705 N N . VAL A 1 92 ? -9.665 -6.739 2.557 1.00 98.38 92 VAL A N 1
ATOM 706 C CA . VAL A 1 92 ? -10.134 -6.378 1.210 1.00 98.38 92 VAL A CA 1
ATOM 707 C C . VAL A 1 92 ? -8.972 -5.893 0.339 1.00 98.38 92 VAL A C 1
ATOM 709 O O . VAL A 1 92 ? -8.847 -6.334 -0.801 1.00 98.38 92 VAL A O 1
ATOM 712 N N . GLY A 1 93 ? -8.084 -5.054 0.872 1.00 98.25 93 GLY A N 1
ATOM 713 C CA . GLY A 1 93 ? -6.915 -4.533 0.164 1.00 98.25 93 GLY A CA 1
ATOM 714 C C . GLY A 1 93 ? -5.943 -5.632 -0.260 1.00 98.25 93 GLY A C 1
ATOM 715 O O . GLY A 1 93 ? -5.498 -5.641 -1.406 1.00 98.25 93 GLY A O 1
ATOM 716 N N . LEU A 1 94 ? -5.670 -6.605 0.617 1.00 98.50 94 LEU A N 1
ATOM 717 C CA . LEU A 1 94 ? -4.841 -7.771 0.291 1.00 98.50 94 LEU A CA 1
ATOM 718 C C . LEU A 1 94 ? -5.496 -8.675 -0.753 1.00 98.50 94 LEU A C 1
ATOM 720 O O . LEU A 1 94 ? -4.811 -9.141 -1.660 1.00 98.50 94 LEU A O 1
ATOM 724 N N . LEU A 1 95 ? -6.806 -8.917 -0.650 1.00 98.44 95 LEU A N 1
ATOM 725 C CA . LEU A 1 95 ? -7.524 -9.744 -1.619 1.00 98.44 95 LEU A CA 1
ATOM 726 C C . LEU A 1 95 ? -7.544 -9.088 -3.001 1.00 98.44 95 LEU A C 1
ATOM 728 O O . LEU A 1 95 ? -7.175 -9.730 -3.982 1.00 98.44 95 LEU A O 1
ATOM 732 N N . VAL A 1 96 ? -7.934 -7.815 -3.086 1.00 98.44 96 VAL A N 1
ATOM 733 C CA . VAL A 1 96 ? -8.016 -7.085 -4.359 1.00 98.44 96 VAL A CA 1
ATOM 734 C C . VAL A 1 96 ? -6.624 -6.887 -4.954 1.00 98.44 96 VAL A C 1
ATOM 736 O O . VAL A 1 96 ? -6.392 -7.269 -6.100 1.00 98.44 96 VAL A O 1
ATOM 739 N N . GLY A 1 97 ? -5.684 -6.355 -4.172 1.00 98.19 97 GLY A N 1
ATOM 740 C CA . GLY A 1 97 ? -4.312 -6.126 -4.615 1.00 98.19 97 GLY A CA 1
ATOM 741 C C . GLY A 1 97 ? -3.603 -7.414 -5.013 1.00 98.19 97 GLY A C 1
ATOM 742 O O . GLY A 1 97 ? -3.012 -7.483 -6.084 1.00 98.19 97 GLY A O 1
ATOM 743 N N . GLY A 1 98 ? -3.696 -8.457 -4.185 1.00 98.00 98 GLY A N 1
ATOM 744 C CA . GLY A 1 98 ? -3.078 -9.755 -4.461 1.00 98.00 98 GLY A CA 1
ATOM 745 C C . GLY A 1 98 ? -3.664 -10.438 -5.696 1.00 98.00 98 GLY A C 1
ATOM 746 O O . GLY A 1 98 ? -2.921 -11.023 -6.481 1.00 98.00 98 GLY A O 1
ATOM 747 N N . THR A 1 99 ? -4.977 -10.312 -5.913 1.00 98.19 99 THR A N 1
ATOM 748 C CA . THR A 1 99 ? -5.628 -10.820 -7.129 1.00 98.19 99 THR A CA 1
ATOM 749 C C . THR A 1 99 ? -5.113 -10.089 -8.365 1.00 98.19 99 THR A C 1
ATOM 751 O O . THR A 1 99 ? -4.711 -10.734 -9.328 1.00 98.19 99 THR A O 1
ATOM 754 N N . LEU A 1 100 ? -5.072 -8.755 -8.339 1.00 97.69 100 LEU A N 1
ATOM 755 C CA . LEU A 1 100 ? -4.570 -7.957 -9.461 1.00 97.69 100 LEU A CA 1
ATOM 756 C C . LEU A 1 100 ? -3.091 -8.236 -9.746 1.00 97.69 100 LEU A C 1
ATOM 758 O O . LEU A 1 100 ? -2.733 -8.445 -10.902 1.00 97.69 100 LEU A O 1
ATOM 762 N N . TYR A 1 101 ? -2.276 -8.368 -8.698 1.00 96.75 101 TYR A N 1
ATOM 763 C CA . TYR A 1 101 ? -0.877 -8.770 -8.816 1.00 96.75 101 TYR A CA 1
ATOM 764 C C . TYR A 1 101 ? -0.737 -10.122 -9.527 1.00 96.75 101 TYR A C 1
ATOM 766 O O . TYR A 1 101 ? 0.086 -10.265 -10.428 1.00 96.75 101 TYR A O 1
ATOM 774 N N . PHE A 1 102 ? -1.576 -11.104 -9.179 1.00 96.44 102 PHE A N 1
ATOM 775 C CA . PHE A 1 102 ? -1.573 -12.417 -9.831 1.00 96.44 102 PHE A CA 1
ATOM 776 C C . PHE A 1 102 ? -1.953 -12.346 -11.320 1.00 96.44 102 PHE A C 1
ATOM 778 O O . PHE A 1 102 ? -1.450 -13.131 -12.122 1.00 96.44 102 PHE A O 1
ATOM 785 N N . PHE A 1 103 ? -2.799 -11.387 -11.705 1.00 96.62 103 PHE A N 1
ATOM 786 C CA . PHE A 1 103 ? -3.125 -11.103 -13.107 1.00 96.62 103 PHE A CA 1
ATOM 787 C C . PHE A 1 103 ? -2.090 -10.214 -13.819 1.00 96.62 103 PHE A C 1
ATOM 789 O O . PHE A 1 103 ? -2.265 -9.926 -15.002 1.00 96.62 103 PHE A O 1
ATOM 796 N N . GLY A 1 104 ? -1.013 -9.803 -13.141 1.00 91.81 104 GLY A N 1
ATOM 797 C CA . GLY A 1 104 ? 0.036 -8.956 -13.714 1.00 91.81 104 GLY A CA 1
ATOM 798 C C . GLY A 1 104 ? -0.365 -7.487 -13.883 1.00 91.81 104 GLY A C 1
ATOM 799 O O . GLY A 1 104 ? 0.172 -6.813 -14.761 1.00 91.81 104 GLY A O 1
ATOM 800 N N . ILE A 1 105 ? -1.318 -7.010 -13.075 1.00 90.25 105 ILE A N 1
ATOM 801 C CA . ILE A 1 105 ? -1.824 -5.626 -13.043 1.00 90.25 105 ILE A CA 1
ATOM 802 C C . ILE A 1 105 ? -1.227 -4.892 -11.839 1.00 90.25 105 ILE A C 1
ATOM 804 O O . ILE A 1 105 ? -0.891 -3.692 -11.946 1.00 90.25 105 ILE A O 1
#

Radius of gyration: 15.54 Å; Cα contacts (8 Å, |Δi|>4): 119; chains: 1; bounding box: 38×34×33 Å

Secondary structure (DSSP, 8-state):
-HHHHHHHHHHH--HHHHHHHTHHHHHHHHHHHHTSS-SHHHHHHHHHHHTTSS-HHHHHHHHHH--GGGHHHHHHH-HHHHHHHHHHHHHHHHHHHHHHHHTT-

Mean predicted aligned error: 6.14 Å